Protein AF-A0A7C3WEB2-F1 (afdb_monomer)

pLDDT: mean 77.99, std 19.8, range [34.69, 97.38]

Secondary structure (DSSP, 8-state):
---------SSHHHHHHHHHHHHHHH-TTSPPP---------------------------HHHHHHHHHTT--S-HHHHHHHHHHHHHHHHHHHHHHTT---TT-----------TTSSHHHHHHHHHHHHT-------GGGB-TTSSSSB-HHHHHHHHHHHTTT--

Sequence (168 aa):
MSADCVNGPTSPEEFQRQLAELMRQHFAGVAAPGKPSQAHEAPRAESPPAAAAEFSFSLKPREVKAYLDRFVIRQEEAKKVLSVALCDHYHHVRLALDGKDQPNYAKQNILLVGPTGVGKTYLIRSLADLIGVPFVKGDATKFSETGYVGADVEDLVRELLRRADGDV

Structure (mmCIF, N/CA/C/O backbone):
data_AF-A0A7C3WEB2-F1
#
_entry.id   AF-A0A7C3WEB2-F1
#
loop_
_atom_site.group_PDB
_atom_site.id
_atom_site.type_symbol
_atom_site.label_atom_id
_atom_site.label_alt_id
_atom_site.label_comp_id
_atom_site.label_asym_id
_atom_site.label_entity_id
_atom_site.label_seq_id
_atom_site.pdbx_PDB_ins_code
_atom_site.Cartn_x
_atom_site.Cartn_y
_atom_site.Cartn_z
_atom_site.occupancy
_atom_site.B_iso_or_equiv
_atom_site.auth_seq_id
_atom_site.auth_comp_id
_atom_site.auth_asym_id
_atom_site.auth_atom_id
_atom_site.pdbx_PDB_model_num
ATOM 1 N N . MET A 1 1 ? -35.900 41.540 -72.516 1.00 40.16 1 MET A N 1
ATOM 2 C CA . MET A 1 1 ? -37.222 41.952 -71.997 1.00 40.16 1 MET A CA 1
ATOM 3 C C . MET A 1 1 ? -37.999 40.656 -71.821 1.00 40.16 1 MET A C 1
ATOM 5 O O . MET A 1 1 ? -38.242 40.013 -72.825 1.00 40.16 1 MET A O 1
ATOM 9 N N . SER A 1 2 ? -38.245 40.103 -70.641 1.00 34.97 2 SER A N 1
ATOM 10 C CA . SER A 1 2 ? -38.254 40.660 -69.290 1.00 34.97 2 SER A CA 1
AT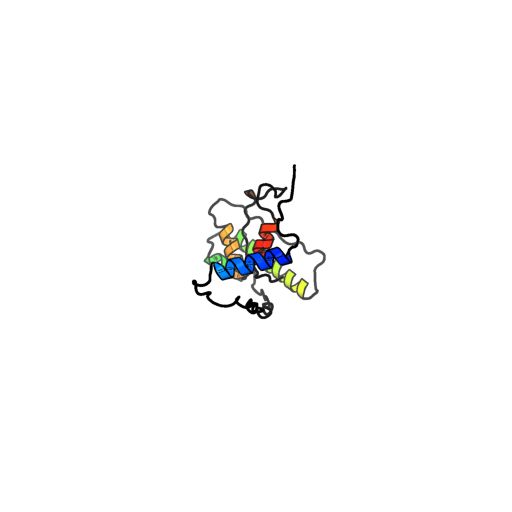OM 11 C C . SER A 1 2 ? -37.913 39.552 -68.287 1.00 34.97 2 SER A C 1
ATOM 13 O O . SER A 1 2 ? -38.093 38.372 -68.579 1.00 34.97 2 SER A O 1
ATOM 15 N N . ALA A 1 3 ? -37.362 39.957 -67.147 1.00 40.22 3 ALA A N 1
ATOM 16 C CA . ALA A 1 3 ? -37.179 39.119 -65.971 1.00 40.22 3 ALA A CA 1
ATOM 17 C C . ALA A 1 3 ? -38.541 38.697 -6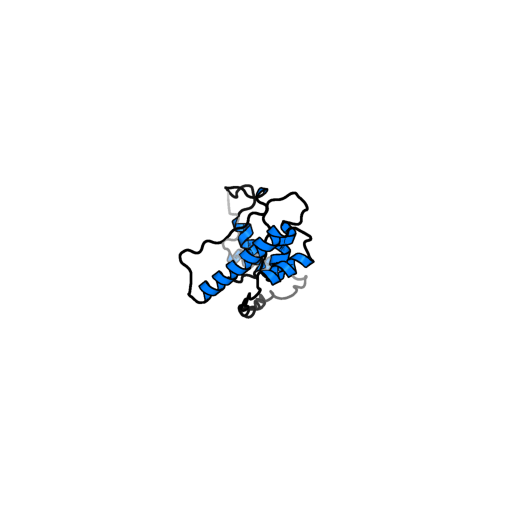5.399 1.00 40.22 3 ALA A C 1
ATOM 19 O O . ALA A 1 3 ? -39.484 39.460 -65.552 1.00 40.22 3 ALA A O 1
ATOM 20 N N . ASP A 1 4 ? -38.613 37.534 -64.743 1.00 37.66 4 ASP A N 1
ATOM 21 C CA . ASP A 1 4 ? -39.232 37.418 -63.415 1.00 37.66 4 ASP A CA 1
ATOM 22 C C . ASP A 1 4 ? -38.889 36.068 -62.750 1.00 37.66 4 ASP A C 1
ATOM 24 O O . ASP A 1 4 ? -39.348 34.995 -63.127 1.00 37.66 4 ASP A O 1
ATOM 28 N N . CYS A 1 5 ? -37.986 36.187 -61.776 1.00 34.69 5 CYS A N 1
ATOM 29 C CA . CYS A 1 5 ? -37.948 35.537 -60.469 1.00 34.69 5 CYS A CA 1
ATOM 30 C C . CYS A 1 5 ? -38.213 34.025 -60.333 1.00 34.69 5 CYS A C 1
ATOM 32 O O . CYS A 1 5 ? -39.337 33.533 -60.276 1.00 34.69 5 CYS A O 1
ATOM 34 N N . VAL A 1 6 ? -37.104 33.336 -60.053 1.00 52.19 6 VAL A N 1
ATOM 35 C CA . VAL A 1 6 ? -36.987 32.242 -59.080 1.00 52.19 6 VAL A CA 1
ATOM 36 C C . VAL A 1 6 ? -37.830 32.554 -57.832 1.00 52.19 6 VAL A C 1
ATOM 38 O O . VAL A 1 6 ? -37.435 33.386 -57.022 1.00 52.19 6 VAL A O 1
ATOM 41 N N . ASN A 1 7 ? -38.961 31.872 -57.651 1.00 48.34 7 ASN A N 1
ATOM 42 C CA . ASN A 1 7 ? -39.638 31.792 -56.355 1.00 48.34 7 ASN A CA 1
ATOM 43 C C . ASN A 1 7 ? -39.249 30.467 -55.696 1.00 48.34 7 ASN A C 1
ATOM 45 O O . ASN A 1 7 ? -39.917 29.446 -55.846 1.00 48.34 7 ASN A O 1
ATOM 49 N N . GLY A 1 8 ? -38.112 30.495 -54.995 1.00 58.44 8 GLY A N 1
ATOM 50 C CA . GLY A 1 8 ? -37.881 29.572 -53.887 1.00 58.44 8 GLY A CA 1
ATOM 51 C C . GLY A 1 8 ? -38.912 29.837 -52.777 1.00 58.44 8 GLY A C 1
ATOM 52 O O . GLY A 1 8 ? -39.487 30.924 -52.739 1.00 58.44 8 GLY A O 1
ATOM 53 N N . PRO A 1 9 ? -39.186 28.868 -51.894 1.00 52.97 9 PRO A N 1
ATOM 54 C CA . PRO A 1 9 ? -40.235 28.991 -50.884 1.00 52.97 9 PRO A CA 1
ATOM 55 C C . PRO A 1 9 ? -39.971 30.203 -49.979 1.00 52.97 9 PRO A C 1
ATOM 57 O O . PRO A 1 9 ? -38.943 30.284 -49.308 1.00 52.97 9 PRO A O 1
ATOM 60 N N . THR A 1 10 ? -40.902 31.157 -49.979 1.00 60.97 10 THR A N 1
ATOM 61 C CA . THR A 1 10 ? -40.792 32.458 -49.300 1.00 60.97 10 THR A CA 1
ATOM 62 C C . THR A 1 10 ? -41.145 32.426 -47.812 1.00 60.97 10 THR A C 1
ATOM 64 O O . THR A 1 10 ? -41.211 33.474 -47.174 1.00 60.97 10 THR A O 1
ATOM 67 N N . SER A 1 11 ? -41.306 31.249 -47.205 1.00 72.00 11 SER A N 1
ATOM 68 C CA . SER A 1 11 ? -41.397 31.118 -45.750 1.00 72.00 11 SER A CA 1
ATOM 69 C C . SER A 1 11 ? -41.046 29.699 -45.265 1.00 72.00 11 SER A C 1
ATOM 71 O O . SER A 1 11 ? -41.280 28.723 -45.987 1.00 72.00 11 SER A O 1
ATOM 73 N N . PRO A 1 12 ? -40.511 29.545 -44.033 1.00 66.38 12 PRO A N 1
ATOM 74 C CA . PRO A 1 12 ? -40.197 28.234 -43.453 1.00 66.38 12 PRO A CA 1
ATOM 75 C C . PRO A 1 12 ? -41.410 27.297 -43.375 1.00 66.38 12 PRO A C 1
ATOM 77 O O . PRO A 1 12 ? -41.264 26.081 -43.494 1.00 66.38 12 PRO A O 1
ATOM 80 N N . GLU A 1 13 ? -42.611 27.856 -43.209 1.00 70.19 13 GLU A N 1
ATOM 81 C CA . GLU A 1 13 ? -43.854 27.090 -43.092 1.00 70.19 13 GLU A CA 1
ATOM 82 C C . GLU A 1 13 ? -44.331 26.532 -44.441 1.00 70.19 13 GLU A C 1
ATOM 84 O O . GLU A 1 13 ? -44.799 25.394 -44.511 1.00 70.19 13 GLU A O 1
ATOM 89 N N . GLU A 1 14 ? -44.172 27.285 -45.533 1.00 70.88 14 GLU A N 1
ATOM 90 C CA . GLU A 1 14 ? -44.507 26.820 -46.885 1.00 70.88 14 GLU A CA 1
ATOM 91 C C . GLU A 1 14 ? -43.563 25.713 -47.351 1.00 70.88 14 GLU A C 1
ATOM 93 O O . GLU A 1 14 ? -44.016 24.732 -47.943 1.00 70.88 14 GLU A O 1
ATOM 98 N N . PHE A 1 15 ? -42.273 25.815 -47.013 1.00 69.25 15 PHE A N 1
ATOM 99 C CA . PHE A 1 15 ? -41.306 24.753 -47.285 1.00 69.25 15 PHE A CA 1
ATOM 100 C C . PHE A 1 15 ? -41.646 23.466 -46.525 1.00 69.25 15 PHE A C 1
ATOM 102 O O . PHE A 1 15 ? -41.626 22.383 -47.106 1.00 69.25 15 PHE A O 1
ATOM 109 N N . GLN A 1 16 ? -42.021 23.571 -45.245 1.00 72.75 16 GLN A N 1
ATOM 110 C CA . GLN A 1 16 ? -42.459 22.417 -44.454 1.00 72.75 16 GLN A CA 1
ATOM 111 C C . GLN A 1 16 ? -43.734 21.782 -45.018 1.00 72.75 16 GLN A C 1
ATOM 113 O O . GLN A 1 16 ? -43.826 20.556 -45.073 1.00 72.75 16 GLN A O 1
ATOM 118 N N . ARG A 1 17 ? -44.696 22.591 -45.483 1.00 72.31 17 ARG A N 1
ATOM 119 C CA . ARG A 1 17 ? -45.916 22.090 -46.136 1.00 72.31 17 ARG A CA 1
ATOM 120 C C . ARG A 1 17 ? -45.617 21.395 -47.459 1.00 72.31 17 ARG A C 1
ATOM 122 O O . ARG A 1 17 ? -46.092 20.280 -47.655 1.00 72.31 17 ARG A O 1
ATOM 129 N N . GLN A 1 18 ? -44.795 21.993 -48.321 1.00 71.56 18 GLN A N 1
ATOM 130 C CA . GLN A 1 18 ? -44.385 21.375 -49.586 1.00 71.56 18 GLN A CA 1
ATOM 131 C C . GLN A 1 18 ? -43.603 20.080 -49.360 1.00 71.56 18 GLN A C 1
ATOM 133 O O . GLN A 1 18 ? -43.852 19.092 -50.046 1.00 71.56 18 GLN A O 1
ATOM 138 N N . LEU A 1 19 ? -42.702 20.045 -48.374 1.00 72.62 19 LEU A N 1
ATOM 139 C CA . LEU A 1 19 ? -41.945 18.842 -48.035 1.00 72.62 19 LEU A CA 1
ATOM 140 C C . LEU A 1 19 ? -42.857 17.743 -47.475 1.00 72.62 19 LEU A C 1
ATOM 142 O O . LEU A 1 19 ? -42.721 16.582 -47.856 1.00 72.62 19 LEU A O 1
ATOM 146 N N . ALA A 1 20 ? -43.817 18.093 -46.614 1.00 70.31 20 ALA A N 1
ATOM 147 C CA . ALA A 1 20 ? -44.795 17.147 -46.084 1.00 70.31 20 ALA A CA 1
ATOM 148 C C . ALA A 1 20 ? -45.713 16.590 -47.185 1.00 70.31 20 ALA A C 1
ATOM 150 O O . ALA A 1 20 ? -46.014 15.395 -47.196 1.00 70.31 20 ALA A O 1
ATOM 151 N N . GLU A 1 21 ? -46.130 17.429 -48.133 1.00 72.69 21 GLU A N 1
ATOM 152 C CA . GLU A 1 21 ? -46.965 17.022 -49.262 1.00 72.69 21 GLU A CA 1
ATOM 153 C C . GLU A 1 21 ? -46.198 16.138 -50.255 1.00 72.69 21 GLU A C 1
ATOM 155 O O . GLU A 1 21 ? -46.716 15.102 -50.679 1.00 72.69 21 GLU A O 1
ATOM 160 N N . LEU A 1 22 ? -44.933 16.464 -50.531 1.00 69.94 22 LEU A N 1
ATOM 161 C CA . LEU A 1 22 ? -44.034 15.668 -51.368 1.00 69.94 22 LEU A CA 1
ATOM 162 C C . LEU A 1 22 ? -43.718 14.305 -50.734 1.00 69.94 22 LEU A C 1
ATOM 164 O O . LEU A 1 22 ? -43.768 13.278 -51.412 1.00 69.94 22 LEU A O 1
ATOM 168 N N . MET A 1 23 ? -43.485 14.266 -49.419 1.00 70.06 23 MET A N 1
ATOM 169 C CA . MET A 1 23 ? -43.329 13.012 -48.674 1.00 70.06 23 MET A CA 1
ATOM 170 C C . MET A 1 23 ? -44.615 12.180 -48.721 1.00 70.06 23 MET A C 1
ATOM 172 O O . MET A 1 23 ? -44.549 10.968 -48.904 1.00 70.06 23 MET A O 1
ATOM 176 N N . ARG A 1 24 ? -45.796 12.807 -48.642 1.00 68.06 24 ARG A N 1
ATOM 177 C CA . ARG A 1 24 ? -47.079 12.094 -48.725 1.00 68.06 24 ARG A CA 1
ATOM 178 C C . ARG A 1 24 ? -47.354 11.522 -50.117 1.00 68.06 24 ARG A C 1
ATOM 180 O O . ARG A 1 24 ? -47.916 10.436 -50.214 1.00 68.06 24 ARG A O 1
ATOM 187 N N . GLN A 1 25 ? -46.962 12.227 -51.178 1.00 65.94 25 GLN A N 1
ATOM 188 C CA . GLN A 1 25 ? -47.134 11.762 -52.557 1.00 65.94 25 GLN A CA 1
ATOM 189 C C . GLN A 1 25 ? -46.123 10.668 -52.939 1.00 65.94 25 GLN A C 1
ATOM 191 O O . GLN A 1 25 ? -46.482 9.757 -53.682 1.00 65.94 25 GLN A O 1
ATOM 196 N N . HIS A 1 26 ? -44.897 10.701 -52.400 1.00 63.09 26 HIS A N 1
ATOM 197 C CA . HIS A 1 26 ? -43.869 9.698 -52.707 1.00 63.09 26 HIS A CA 1
ATOM 198 C C . HIS A 1 26 ? -43.860 8.468 -51.785 1.00 63.09 26 HIS A C 1
ATOM 200 O O . HIS A 1 26 ? -43.446 7.401 -52.231 1.00 63.09 26 HIS A O 1
ATOM 206 N N . PHE A 1 27 ? -44.341 8.567 -50.540 1.00 56.56 27 PHE A N 1
ATOM 207 C CA . PHE A 1 27 ? -44.328 7.457 -49.571 1.00 56.56 27 PHE A CA 1
ATOM 208 C C . PHE A 1 27 ? -45.691 6.787 -49.328 1.00 56.56 27 PHE A C 1
ATOM 210 O O . PHE A 1 27 ? -45.828 6.006 -48.387 1.00 56.56 27 PHE A O 1
ATOM 217 N N . ALA A 1 28 ? -46.687 6.985 -50.200 1.00 50.06 28 ALA A N 1
ATOM 218 C CA . ALA A 1 28 ? -48.014 6.352 -50.105 1.00 50.06 28 ALA A CA 1
ATOM 219 C C . ALA A 1 28 ? -48.037 4.809 -50.296 1.00 50.06 28 ALA A C 1
ATOM 221 O O . ALA A 1 28 ? -49.092 4.237 -50.560 1.00 50.06 28 ALA A O 1
ATOM 222 N N . GLY A 1 29 ? -46.898 4.122 -50.158 1.00 50.16 29 GLY A N 1
ATOM 223 C CA . GLY A 1 29 ? -46.780 2.672 -50.342 1.00 50.16 29 GLY A CA 1
ATOM 224 C C . GLY A 1 29 ? -45.775 1.954 -49.438 1.00 50.16 29 GLY A C 1
ATOM 225 O O . GLY A 1 29 ? -45.629 0.743 -49.574 1.00 50.16 29 GLY A O 1
ATOM 226 N N . VAL A 1 30 ? -45.097 2.634 -48.505 1.00 42.50 30 VAL A N 1
ATOM 227 C CA . VAL A 1 30 ? -44.189 1.964 -47.557 1.00 42.50 30 VAL A CA 1
ATOM 228 C C . VAL A 1 30 ? -44.703 2.191 -46.145 1.00 42.50 30 VAL A C 1
ATOM 230 O O . VAL A 1 30 ? -44.714 3.310 -45.639 1.00 42.50 30 VAL A O 1
ATOM 233 N N . ALA A 1 31 ? -45.177 1.105 -45.537 1.00 41.75 31 ALA A N 1
ATOM 234 C CA . ALA A 1 31 ? -45.664 1.061 -44.170 1.00 41.75 31 ALA A CA 1
ATOM 235 C C . ALA A 1 31 ? -44.661 1.710 -43.203 1.00 41.75 31 ALA A C 1
ATOM 237 O O . ALA A 1 31 ? -43.519 1.268 -43.085 1.00 41.75 31 ALA A O 1
ATOM 238 N N . ALA A 1 32 ? -45.106 2.744 -42.493 1.00 45.06 32 ALA A N 1
ATOM 239 C CA . ALA A 1 32 ? -44.379 3.302 -41.366 1.00 45.06 32 ALA A CA 1
ATOM 240 C C . ALA A 1 32 ? -44.469 2.331 -40.175 1.00 45.06 32 ALA A C 1
ATOM 242 O O . ALA A 1 32 ? -45.583 2.045 -39.721 1.00 45.06 32 ALA A O 1
ATOM 243 N N . PRO A 1 33 ? -43.352 1.847 -39.606 1.00 40.25 33 PRO A N 1
ATOM 244 C CA . PRO A 1 33 ? -43.394 1.298 -38.270 1.00 40.25 33 PRO A CA 1
ATOM 245 C C . PRO A 1 33 ? -43.373 2.463 -37.275 1.00 40.25 33 PRO A C 1
ATOM 247 O O . PRO A 1 33 ? -42.443 3.259 -37.240 1.00 40.25 33 PRO A O 1
ATOM 250 N N . GLY A 1 34 ? -44.450 2.547 -36.496 1.00 38.84 34 GLY A N 1
ATOM 251 C CA . GLY A 1 34 ? -44.423 2.820 -35.059 1.00 38.84 34 GLY A CA 1
ATOM 252 C C . GLY A 1 34 ? -43.678 4.060 -34.559 1.00 38.84 34 GLY A C 1
ATOM 253 O O . GLY A 1 34 ? -42.464 4.050 -34.438 1.00 38.84 34 GLY A O 1
ATOM 254 N N . LYS A 1 35 ? -44.477 5.061 -34.166 1.00 36.41 35 LYS A N 1
ATOM 255 C CA . LYS A 1 35 ? -44.353 5.989 -33.020 1.00 36.41 35 LYS A CA 1
ATOM 256 C C . LYS A 1 35 ? -42.948 6.221 -32.414 1.00 36.41 35 LYS A C 1
ATOM 258 O O . LYS A 1 35 ? -42.303 5.259 -32.005 1.00 36.41 35 LYS A O 1
ATOM 263 N N . PRO A 1 36 ? -42.543 7.488 -32.178 1.00 36.16 36 PRO A N 1
ATOM 264 C CA . PRO A 1 36 ? -41.340 7.775 -31.406 1.00 36.16 36 PRO A CA 1
ATOM 265 C C . PRO A 1 36 ? -41.488 7.142 -30.023 1.00 36.16 36 PRO A C 1
ATOM 267 O O . PRO A 1 36 ? -42.444 7.426 -29.296 1.00 36.16 36 PRO A O 1
ATOM 270 N N . SER A 1 37 ? -40.562 6.238 -29.703 1.00 36.84 37 SER A N 1
ATOM 271 C CA . SER A 1 37 ? -40.403 5.707 -28.359 1.00 36.84 37 SER A CA 1
ATOM 272 C C . SER A 1 37 ? -40.342 6.898 -27.420 1.00 36.84 37 SER A C 1
ATOM 274 O O . SER A 1 37 ? -39.468 7.756 -27.553 1.00 36.84 37 SER A O 1
ATOM 276 N N . GLN A 1 38 ? -41.283 6.947 -26.480 1.00 36.50 38 GLN A N 1
ATOM 277 C CA . GLN A 1 38 ? -41.093 7.701 -25.256 1.00 36.50 38 GLN A CA 1
ATOM 278 C C . GLN A 1 38 ? -39.680 7.380 -24.771 1.00 36.50 38 GLN A C 1
ATOM 280 O O . GLN A 1 38 ? -39.276 6.210 -24.751 1.00 36.50 38 GLN A O 1
ATOM 285 N N . ALA A 1 39 ? -38.906 8.422 -24.488 1.00 39.12 39 ALA A N 1
ATOM 286 C CA . ALA A 1 39 ? -37.670 8.276 -23.759 1.00 39.12 39 ALA A CA 1
ATOM 287 C C . ALA A 1 39 ? -38.053 7.649 -22.417 1.00 39.12 39 ALA A C 1
ATOM 289 O O . ALA A 1 39 ? -38.516 8.329 -21.506 1.00 39.12 39 ALA A O 1
ATOM 290 N N . HIS A 1 40 ? -37.930 6.326 -22.327 1.00 35.44 40 HIS A N 1
ATOM 291 C CA . HIS A 1 40 ? -37.725 5.679 -21.054 1.00 35.44 40 HIS A CA 1
ATOM 292 C C . HIS A 1 40 ? -36.394 6.236 -20.555 1.00 35.44 40 HIS A C 1
ATOM 294 O O . HIS A 1 40 ? -35.326 5.719 -20.881 1.00 35.44 40 HIS A O 1
ATOM 300 N N . GLU A 1 41 ? -36.461 7.322 -19.784 1.00 38.19 41 GLU A N 1
ATOM 301 C CA . GLU A 1 41 ? -35.585 7.455 -18.633 1.00 38.19 41 GLU A CA 1
ATOM 302 C C . GLU A 1 41 ? -35.714 6.127 -17.894 1.00 38.19 41 GLU A C 1
ATOM 304 O O . GLU A 1 41 ? -36.703 5.849 -17.212 1.00 38.19 41 GLU A O 1
ATOM 309 N N . ALA A 1 42 ? -34.748 5.241 -18.139 1.00 41.03 42 ALA A N 1
ATOM 310 C CA . ALA A 1 42 ? -34.476 4.169 -17.213 1.00 41.03 42 ALA A CA 1
ATOM 311 C C . ALA A 1 42 ? -34.413 4.845 -15.840 1.00 41.03 42 ALA A C 1
ATOM 313 O O . ALA A 1 42 ? -33.721 5.865 -15.727 1.00 41.03 42 ALA A O 1
ATOM 314 N N . PRO A 1 43 ? -35.129 4.345 -14.820 1.00 40.38 43 PRO A N 1
ATOM 315 C CA . PRO A 1 43 ? -34.881 4.832 -13.484 1.00 40.38 43 PRO A CA 1
ATOM 316 C C . PRO A 1 43 ? -33.390 4.595 -13.273 1.00 40.38 43 PRO A C 1
ATOM 318 O O . PRO A 1 43 ? -32.937 3.447 -13.302 1.00 40.38 43 PRO A O 1
ATOM 321 N N . ARG A 1 44 ? -32.608 5.678 -13.161 1.00 48.69 44 ARG A N 1
ATOM 322 C CA . ARG A 1 44 ? -31.303 5.589 -12.523 1.00 48.69 44 ARG A CA 1
ATOM 323 C C . ARG A 1 44 ? -31.641 4.949 -11.198 1.00 48.69 44 ARG A C 1
ATOM 325 O O . ARG A 1 44 ? -32.335 5.559 -10.391 1.00 48.69 44 ARG A O 1
ATOM 332 N N . ALA A 1 45 ? -31.273 3.681 -11.056 1.00 44.09 45 ALA A N 1
ATOM 333 C CA . ALA A 1 45 ? -31.250 3.052 -9.765 1.00 44.09 45 ALA A CA 1
ATOM 334 C C . ALA A 1 45 ? -30.369 3.982 -8.939 1.00 44.09 45 ALA A C 1
ATOM 336 O O . ALA A 1 45 ? -29.160 4.053 -9.160 1.00 44.09 45 ALA A O 1
ATOM 337 N N . GLU A 1 46 ? -30.996 4.797 -8.094 1.00 50.25 46 GLU A N 1
ATOM 338 C CA . GLU A 1 46 ? -30.327 5.344 -6.938 1.00 50.25 46 GLU A CA 1
ATOM 339 C C . GLU A 1 46 ? -29.861 4.100 -6.203 1.00 50.25 46 GLU A C 1
ATOM 341 O O . GLU A 1 46 ? -30.645 3.398 -5.560 1.00 50.25 46 GLU A O 1
ATOM 346 N N . SER A 1 47 ? -28.596 3.743 -6.437 1.00 54.88 47 SER A N 1
ATOM 347 C CA . SER A 1 47 ? -27.891 2.819 -5.577 1.00 54.88 47 SER A CA 1
ATOM 348 C C . SER A 1 47 ? -28.213 3.290 -4.163 1.00 54.88 47 SER A C 1
ATOM 350 O O . SER A 1 47 ? -28.045 4.488 -3.897 1.00 54.88 47 SER A O 1
ATOM 352 N N . PRO A 1 48 ? -28.751 2.422 -3.287 1.00 54.19 48 PRO A N 1
ATOM 353 C CA . PRO A 1 48 ? -28.972 2.819 -1.905 1.00 54.19 48 PRO A CA 1
ATOM 354 C C . PRO A 1 48 ? -27.666 3.444 -1.407 1.00 54.19 48 PRO A C 1
ATOM 356 O O . PRO A 1 48 ? -26.611 2.940 -1.811 1.00 54.19 48 PRO A O 1
ATOM 359 N N . PRO A 1 49 ? -27.706 4.537 -0.614 1.00 49.94 49 PRO A N 1
ATOM 360 C CA . PRO A 1 49 ? -26.489 5.116 -0.066 1.00 49.94 49 PRO A CA 1
ATOM 361 C C . PRO A 1 49 ? -25.732 3.957 0.560 1.00 49.94 49 PRO A C 1
ATOM 363 O O . PRO A 1 49 ? -26.259 3.305 1.468 1.00 49.94 49 PRO A O 1
ATOM 366 N N . ALA A 1 50 ? -24.593 3.608 -0.045 1.00 54.44 50 ALA A N 1
ATOM 367 C CA . ALA A 1 50 ? -23.776 2.508 0.415 1.00 54.44 50 ALA A CA 1
ATOM 368 C C . ALA A 1 50 ? -23.525 2.835 1.877 1.00 54.44 50 ALA A C 1
ATOM 370 O O . ALA A 1 50 ? -22.979 3.894 2.183 1.00 54.44 50 ALA A O 1
ATOM 371 N N . ALA A 1 51 ? -24.089 2.023 2.772 1.00 48.56 51 ALA A N 1
ATOM 372 C CA . ALA A 1 51 ? -23.906 2.211 4.193 1.00 48.56 51 ALA A CA 1
ATOM 373 C C . ALA A 1 51 ? -22.397 2.302 4.384 1.00 48.56 51 ALA A C 1
ATOM 375 O O . ALA A 1 51 ? -21.717 1.328 4.059 1.00 48.56 51 ALA A O 1
ATOM 376 N N . ALA A 1 52 ? -21.907 3.486 4.771 1.00 52.19 52 ALA A N 1
ATOM 377 C CA . ALA A 1 52 ? -20.491 3.753 4.949 1.00 52.19 52 ALA A CA 1
ATOM 378 C C . ALA A 1 52 ? -19.949 2.590 5.767 1.00 52.19 52 ALA A C 1
ATOM 380 O O . ALA A 1 52 ? -20.354 2.402 6.918 1.00 52.19 52 ALA A O 1
ATOM 381 N N . ALA A 1 53 ? -19.183 1.713 5.119 1.00 55.00 53 ALA A N 1
ATOM 382 C CA . ALA A 1 53 ? -18.717 0.511 5.770 1.00 55.00 53 ALA A CA 1
ATOM 383 C C . ALA A 1 53 ? -17.882 1.006 6.946 1.00 55.00 53 ALA A C 1
ATOM 385 O O . ALA A 1 53 ? -16.886 1.694 6.731 1.00 55.00 53 ALA A O 1
ATOM 386 N N . GLU A 1 54 ? -18.328 0.742 8.177 1.00 60.66 54 GLU A N 1
ATOM 387 C CA . GLU A 1 54 ? -17.585 1.117 9.376 1.00 60.66 54 GLU A CA 1
ATOM 388 C C . GLU A 1 54 ? -16.235 0.399 9.320 1.00 60.66 54 GLU A C 1
ATOM 390 O O . GLU A 1 54 ? -16.089 -0.768 9.694 1.00 60.66 54 GLU A O 1
ATOM 395 N N . PHE A 1 55 ? -15.241 1.084 8.761 1.00 66.19 55 PHE A N 1
ATOM 396 C CA . PHE A 1 55 ? -13.921 0.538 8.549 1.00 66.19 55 PHE A CA 1
ATOM 397 C C . PHE A 1 55 ? -13.221 0.456 9.906 1.00 66.19 55 PHE A C 1
ATOM 399 O O . PHE A 1 55 ? -12.637 1.418 10.404 1.00 66.19 55 PHE A O 1
ATOM 406 N N . SER A 1 56 ? -13.304 -0.714 10.538 1.00 72.56 56 SER A N 1
ATOM 407 C CA . SER A 1 56 ? -12.689 -0.980 11.837 1.00 72.56 56 SER A CA 1
ATOM 408 C C . SER A 1 56 ? -11.407 -1.792 11.666 1.00 72.56 56 SER A C 1
ATOM 410 O O . SER A 1 56 ? -11.388 -3.021 11.761 1.00 72.56 56 SER A O 1
ATOM 412 N N . PHE A 1 57 ? -10.295 -1.101 11.410 1.00 85.06 57 PHE A N 1
ATOM 413 C CA . PHE A 1 57 ? -8.974 -1.726 11.432 1.00 85.06 57 PHE A CA 1
ATOM 414 C C . PHE A 1 57 ? -8.497 -1.906 12.881 1.00 85.06 57 PHE A C 1
ATOM 416 O O . PHE A 1 57 ? -8.195 -0.941 13.584 1.00 85.06 57 PHE A O 1
ATOM 423 N N . SER A 1 58 ? -8.414 -3.159 13.333 1.00 87.12 58 SER A N 1
ATOM 424 C CA . SER A 1 58 ? -8.038 -3.523 14.712 1.00 87.12 58 SER A CA 1
ATOM 425 C C . SER A 1 58 ? -6.852 -4.493 14.803 1.00 87.12 58 SER A C 1
ATOM 427 O O . SER A 1 58 ? -6.541 -4.999 15.883 1.00 87.12 58 SER A O 1
ATOM 429 N N . LEU A 1 59 ? -6.152 -4.727 13.689 1.00 93.12 59 LEU A N 1
ATOM 430 C CA . LEU A 1 59 ? -5.014 -5.642 13.640 1.00 93.12 59 LEU A CA 1
ATOM 431 C C . LEU A 1 59 ? -3.789 -5.068 14.357 1.00 93.12 59 LEU A C 1
ATOM 433 O O . LEU A 1 59 ? -3.445 -3.890 14.224 1.00 93.12 59 LEU A O 1
ATOM 437 N N . LYS A 1 60 ? -3.070 -5.936 15.070 1.00 95.50 60 LYS A N 1
ATOM 438 C CA . LYS A 1 60 ? -1.766 -5.624 15.661 1.00 95.50 60 LYS A CA 1
ATOM 439 C C . LYS A 1 60 ? -0.655 -5.797 14.620 1.00 95.50 60 LYS A C 1
ATOM 441 O O . LYS A 1 60 ? -0.743 -6.692 13.776 1.00 95.50 60 LYS A O 1
ATOM 446 N N . PRO A 1 61 ? 0.480 -5.081 14.743 1.00 96.69 61 PRO A N 1
ATOM 447 C CA . PRO A 1 61 ? 1.591 -5.205 13.793 1.00 96.69 61 PRO A CA 1
ATOM 448 C C . PRO A 1 61 ? 2.106 -6.642 13.618 1.00 96.69 61 PRO A C 1
ATOM 450 O O . PRO A 1 61 ? 2.529 -7.036 12.536 1.00 96.69 61 PRO A O 1
ATOM 453 N N . ARG A 1 62 ? 2.052 -7.462 14.676 1.00 97.12 62 ARG A N 1
ATOM 454 C CA . ARG A 1 62 ? 2.451 -8.878 14.607 1.00 97.12 62 ARG A CA 1
ATOM 455 C C . ARG A 1 62 ? 1.524 -9.711 13.721 1.00 97.12 62 ARG A C 1
ATOM 457 O O . ARG A 1 62 ? 2.003 -10.619 13.053 1.00 97.12 62 ARG A O 1
ATOM 464 N N . GLU A 1 63 ? 0.231 -9.403 13.712 1.00 97.00 63 GLU A N 1
ATOM 465 C CA . GLU A 1 63 ? -0.779 -10.111 12.918 1.00 97.00 63 GLU A CA 1
ATOM 466 C C . GLU A 1 63 ? -0.658 -9.732 11.443 1.00 97.00 63 GLU A C 1
ATOM 468 O O . GLU A 1 63 ? -0.645 -10.611 10.584 1.00 97.00 63 GLU A O 1
ATOM 473 N N . VAL A 1 64 ? -0.444 -8.443 11.157 1.00 96.88 64 VAL A N 1
ATOM 474 C CA . VAL A 1 64 ? -0.144 -7.957 9.801 1.00 96.88 64 VAL A CA 1
ATOM 475 C C . VAL A 1 64 ? 1.124 -8.626 9.263 1.00 96.88 64 VAL A C 1
ATOM 477 O O . VAL A 1 64 ? 1.123 -9.178 8.163 1.00 96.88 64 VAL A O 1
ATOM 480 N N . LYS A 1 65 ? 2.193 -8.670 10.067 1.00 97.38 65 LYS A N 1
ATOM 481 C CA . LYS A 1 65 ? 3.446 -9.338 9.696 1.00 97.38 65 LYS A CA 1
ATOM 482 C C . LYS A 1 65 ? 3.232 -10.827 9.422 1.00 97.38 65 LYS A C 1
ATOM 484 O O . LYS A 1 65 ? 3.721 -11.329 8.414 1.00 97.38 65 LYS A O 1
ATOM 489 N N . ALA A 1 66 ? 2.489 -11.518 10.287 1.00 97.12 66 ALA A N 1
ATOM 490 C CA . ALA A 1 66 ? 2.181 -12.937 10.126 1.00 97.12 66 ALA A CA 1
ATOM 491 C C . ALA A 1 66 ? 1.338 -13.216 8.872 1.00 97.12 66 ALA A C 1
ATOM 493 O O . ALA A 1 66 ? 1.528 -14.238 8.217 1.00 97.12 66 ALA A O 1
ATOM 494 N N . TYR A 1 67 ? 0.438 -12.304 8.497 1.00 96.62 67 TYR A N 1
ATOM 495 C CA . TYR A 1 67 ? -0.270 -12.394 7.224 1.00 96.62 67 TYR A CA 1
ATOM 496 C C . TYR A 1 67 ? 0.701 -12.277 6.043 1.00 96.62 67 TYR A C 1
ATOM 498 O O . TYR A 1 67 ? 0.703 -13.143 5.170 1.00 96.62 67 TYR A O 1
ATOM 506 N N . LEU A 1 68 ? 1.575 -11.263 6.041 1.00 96.69 68 LEU A N 1
ATOM 507 C CA . LEU A 1 68 ? 2.570 -11.061 4.981 1.00 96.69 68 LEU A CA 1
ATOM 508 C C . LEU A 1 68 ? 3.549 -12.241 4.857 1.00 96.69 68 LEU A C 1
ATOM 510 O O . LEU A 1 68 ? 3.955 -12.579 3.745 1.00 96.69 68 LEU A O 1
ATOM 514 N N . ASP A 1 69 ? 3.890 -12.902 5.968 1.00 96.56 69 ASP A N 1
ATOM 515 C CA . ASP A 1 69 ? 4.754 -14.092 5.989 1.00 96.56 69 ASP A CA 1
ATOM 516 C C . ASP A 1 69 ? 4.210 -15.250 5.141 1.00 96.56 69 ASP A C 1
ATOM 518 O O . ASP A 1 69 ? 4.992 -16.043 4.618 1.00 96.56 69 ASP A O 1
ATOM 522 N N . ARG A 1 70 ? 2.886 -15.346 4.969 1.00 95.38 70 ARG A N 1
ATOM 523 C CA . ARG A 1 70 ? 2.246 -16.403 4.165 1.00 95.38 70 ARG A CA 1
ATOM 524 C C . ARG A 1 70 ? 2.514 -16.248 2.670 1.00 95.38 70 ARG A C 1
ATOM 526 O O . ARG A 1 70 ? 2.421 -17.224 1.933 1.00 95.38 70 ARG A O 1
ATOM 533 N N . PHE A 1 71 ? 2.815 -15.029 2.227 1.00 93.75 71 PHE A N 1
ATOM 534 C CA . PHE A 1 71 ? 2.915 -14.672 0.813 1.00 93.75 71 PHE A CA 1
ATOM 535 C C . PHE A 1 71 ? 4.333 -14.259 0.409 1.00 93.75 71 PHE A C 1
ATOM 537 O O . PHE A 1 71 ? 4.726 -14.468 -0.737 1.00 93.75 71 PHE A O 1
ATOM 544 N N . VAL A 1 72 ? 5.110 -13.678 1.331 1.00 94.94 72 VAL A N 1
ATOM 545 C CA . VAL A 1 72 ? 6.453 -13.153 1.057 1.00 94.94 72 VAL A CA 1
ATOM 546 C C . VAL A 1 72 ? 7.483 -13.766 1.997 1.00 94.94 72 VAL A C 1
ATOM 548 O O . VAL A 1 72 ? 7.537 -13.495 3.199 1.00 94.94 72 VAL A O 1
ATOM 551 N N . ILE A 1 73 ? 8.352 -14.577 1.397 1.00 94.69 73 ILE A N 1
ATOM 552 C CA . ILE A 1 73 ? 9.416 -15.301 2.087 1.00 94.69 73 ILE A CA 1
ATOM 553 C C . ILE A 1 73 ? 10.610 -14.366 2.327 1.00 94.69 73 ILE A C 1
ATOM 555 O O . ILE A 1 73 ? 11.039 -13.651 1.419 1.00 94.69 73 ILE A O 1
ATOM 559 N N . ARG A 1 74 ? 11.183 -14.402 3.541 1.00 94.75 74 ARG A N 1
ATOM 560 C CA . ARG A 1 74 ? 12.225 -13.464 4.020 1.00 94.75 74 ARG A CA 1
ATOM 561 C C . ARG A 1 74 ? 11.712 -12.017 4.024 1.00 94.75 74 ARG A C 1
ATOM 563 O O . ARG A 1 74 ? 10.534 -11.802 4.260 1.00 94.75 74 ARG A O 1
ATOM 570 N N . GLN A 1 75 ? 12.569 -11.017 3.798 1.00 95.50 75 GLN A N 1
ATOM 571 C CA . GLN A 1 75 ? 12.201 -9.591 3.857 1.00 95.50 75 GLN A CA 1
ATOM 572 C C . GLN A 1 75 ? 11.643 -9.169 5.230 1.00 95.50 75 GLN A C 1
ATOM 574 O O . GLN A 1 75 ? 10.716 -8.365 5.314 1.00 95.50 75 GLN A O 1
ATOM 579 N N . GLU A 1 76 ? 12.190 -9.730 6.315 1.00 96.12 76 GLU A N 1
ATOM 580 C CA . GLU A 1 76 ? 11.675 -9.534 7.680 1.00 96.12 76 GLU A CA 1
ATOM 581 C C . GLU A 1 76 ? 11.578 -8.055 8.067 1.00 96.12 76 GLU A C 1
ATOM 583 O O . GLU A 1 76 ? 10.556 -7.628 8.604 1.00 96.12 76 GLU A O 1
ATOM 588 N N . GLU A 1 77 ? 12.595 -7.263 7.724 1.00 95.50 77 GLU A N 1
ATOM 589 C CA . GLU A 1 77 ? 12.619 -5.841 8.062 1.00 95.50 77 GLU A CA 1
ATOM 590 C C . GLU A 1 77 ? 11.549 -5.050 7.304 1.00 95.50 77 GLU A C 1
ATOM 592 O O . GLU A 1 77 ? 10.804 -4.282 7.908 1.00 95.50 77 GLU A O 1
ATOM 597 N N . ALA A 1 78 ? 11.381 -5.306 6.002 1.00 96.38 78 ALA A N 1
ATOM 598 C CA . ALA A 1 78 ? 10.339 -4.657 5.211 1.00 96.38 78 ALA A CA 1
ATOM 599 C C . ALA A 1 78 ? 8.937 -4.998 5.741 1.00 96.38 78 ALA A C 1
ATOM 601 O O . ALA A 1 78 ? 8.112 -4.104 5.915 1.00 96.38 78 ALA A O 1
ATOM 602 N N . LYS A 1 79 ? 8.676 -6.275 6.063 1.00 96.94 79 LYS A N 1
ATOM 603 C CA . LYS A 1 79 ? 7.390 -6.707 6.636 1.00 96.94 79 LYS A CA 1
ATOM 604 C C . LYS A 1 79 ? 7.120 -6.036 7.980 1.00 96.94 79 LYS A C 1
ATOM 606 O O . LYS A 1 79 ? 6.000 -5.590 8.219 1.00 96.94 79 LYS A O 1
ATOM 611 N N . LYS A 1 80 ? 8.131 -5.931 8.846 1.00 96.81 80 LYS A N 1
ATOM 612 C CA . LYS A 1 80 ? 8.022 -5.263 10.149 1.00 96.81 80 LYS A CA 1
ATOM 613 C C . LYS A 1 80 ? 7.701 -3.775 9.996 1.00 96.81 80 LYS A C 1
ATOM 615 O O . LYS A 1 80 ? 6.745 -3.313 10.612 1.00 96.81 80 LYS A O 1
ATOM 620 N N . VAL A 1 81 ? 8.455 -3.052 9.164 1.00 96.31 81 VAL A N 1
ATOM 621 C CA . VAL A 1 81 ? 8.249 -1.612 8.923 1.00 96.31 81 VAL A CA 1
ATOM 622 C C . VAL A 1 81 ? 6.857 -1.350 8.351 1.00 96.31 81 VAL A C 1
ATOM 624 O O . VAL A 1 81 ? 6.131 -0.520 8.889 1.00 96.31 81 VAL A O 1
ATOM 627 N N . LEU A 1 82 ? 6.446 -2.110 7.328 1.00 96.12 82 LEU A N 1
ATOM 628 C CA . LEU A 1 82 ? 5.110 -1.993 6.730 1.00 96.12 82 LEU A CA 1
ATOM 629 C C . LEU A 1 82 ? 4.000 -2.243 7.754 1.00 96.12 82 LEU A C 1
ATOM 631 O O . LEU A 1 82 ? 3.023 -1.503 7.796 1.00 96.12 82 LEU A O 1
ATOM 635 N N . SER A 1 83 ? 4.165 -3.260 8.601 1.00 96.25 83 SER A N 1
ATOM 636 C CA . SER A 1 83 ? 3.167 -3.608 9.615 1.00 96.25 83 SER A CA 1
ATOM 637 C C . SER A 1 83 ? 3.005 -2.521 10.675 1.00 96.25 83 SER A C 1
ATOM 639 O O . SER A 1 83 ? 1.886 -2.228 11.083 1.00 96.25 83 SER A O 1
ATOM 641 N N . VAL A 1 84 ? 4.109 -1.918 11.126 1.00 95.75 84 VAL A N 1
ATOM 642 C CA . VAL A 1 84 ? 4.070 -0.825 12.109 1.00 95.75 84 VAL A CA 1
ATOM 643 C C . VAL A 1 84 ? 3.444 0.423 11.497 1.00 95.75 84 VAL A C 1
ATOM 645 O O . VAL A 1 84 ? 2.500 0.957 12.070 1.00 95.75 84 VAL A O 1
ATOM 648 N N . ALA A 1 85 ? 3.918 0.842 10.324 1.00 94.62 85 ALA A N 1
ATOM 649 C CA . ALA A 1 85 ? 3.430 2.043 9.656 1.00 94.62 85 ALA A CA 1
ATOM 650 C C . ALA A 1 85 ? 1.934 1.955 9.311 1.00 94.62 85 ALA A C 1
ATOM 652 O O . ALA A 1 85 ? 1.211 2.938 9.446 1.00 94.62 85 ALA A O 1
ATOM 653 N N . LEU A 1 86 ? 1.445 0.773 8.916 1.00 93.62 86 LEU A N 1
ATOM 654 C CA . LEU A 1 86 ? 0.022 0.549 8.656 1.00 93.62 86 LEU A CA 1
ATOM 655 C C . LEU A 1 86 ? -0.829 0.720 9.921 1.00 93.62 86 LEU A C 1
ATOM 657 O O . LEU A 1 86 ? -1.832 1.432 9.904 1.00 93.62 86 LEU A O 1
ATOM 661 N N . CYS A 1 87 ? -0.437 0.062 11.015 1.00 93.25 87 CYS A N 1
ATOM 662 C CA . CYS A 1 87 ? -1.168 0.158 12.273 1.00 93.25 87 CYS A CA 1
ATOM 663 C C . CYS A 1 87 ? -1.143 1.581 12.837 1.00 93.25 87 CYS A C 1
ATOM 665 O O . CYS A 1 87 ? -2.157 2.039 13.355 1.00 93.25 87 CYS A O 1
ATOM 667 N N . ASP A 1 88 ? -0.014 2.279 12.710 1.00 92.62 88 ASP A N 1
ATOM 668 C CA . ASP A 1 88 ? 0.118 3.678 13.114 1.00 92.62 88 ASP A CA 1
ATOM 669 C C . ASP A 1 88 ? -0.789 4.594 12.279 1.00 92.62 88 ASP A C 1
ATOM 671 O O . ASP A 1 88 ? -1.529 5.406 12.832 1.00 92.62 88 ASP A O 1
ATOM 675 N N . HIS A 1 89 ? -0.824 4.393 10.956 1.00 92.00 89 HIS A N 1
ATOM 676 C CA . HIS A 1 89 ? -1.699 5.145 10.059 1.00 92.00 89 HIS A CA 1
ATOM 677 C C . HIS A 1 89 ? -3.174 5.025 10.458 1.00 92.00 89 HIS A C 1
ATOM 679 O O . HIS A 1 89 ? -3.842 6.041 10.643 1.00 92.00 89 HIS A O 1
ATOM 685 N N . TYR A 1 90 ? -3.681 3.806 10.655 1.00 90.75 90 TYR A N 1
ATOM 686 C CA . TYR A 1 90 ? -5.085 3.613 11.025 1.00 90.75 90 TYR A CA 1
ATOM 687 C C . TYR A 1 90 ? -5.401 3.969 12.473 1.00 90.75 90 TYR A C 1
ATOM 689 O O . TYR A 1 90 ? -6.523 4.379 12.771 1.00 90.75 90 TYR A O 1
ATOM 697 N N . HIS A 1 91 ? -4.423 3.867 13.374 1.00 90.19 91 HIS A N 1
ATOM 698 C CA . HIS A 1 91 ? -4.581 4.400 14.718 1.00 90.19 91 HIS A CA 1
ATOM 699 C C . HIS A 1 91 ? -4.812 5.912 14.675 1.00 90.19 91 HIS A C 1
ATOM 701 O O . HIS A 1 91 ? -5.736 6.402 15.323 1.00 90.19 91 HIS A O 1
ATOM 707 N N . HIS A 1 92 ? -4.026 6.628 13.871 1.00 89.94 92 HIS A N 1
ATOM 708 C CA . HIS A 1 92 ? -4.191 8.062 13.687 1.00 89.94 92 HIS A CA 1
ATOM 709 C C . HIS A 1 92 ? -5.517 8.417 12.998 1.00 89.94 92 HIS A C 1
ATOM 711 O O . HIS A 1 92 ? -6.230 9.278 13.500 1.00 89.94 92 HIS A O 1
ATOM 717 N N . VAL A 1 93 ? -5.906 7.710 11.928 1.00 89.44 93 VAL A N 1
ATOM 718 C CA . VAL A 1 93 ? -7.217 7.909 11.272 1.00 89.44 93 VAL A CA 1
ATOM 719 C C . VAL A 1 93 ? -8.360 7.768 12.279 1.00 89.44 93 VAL A C 1
ATOM 721 O O . VAL A 1 93 ? -9.238 8.623 12.333 1.00 89.44 93 VAL A O 1
ATOM 724 N N . ARG A 1 94 ? -8.327 6.743 13.139 1.00 89.31 94 ARG A N 1
ATOM 725 C CA . ARG A 1 94 ? -9.338 6.570 14.190 1.00 89.31 94 ARG A CA 1
ATOM 726 C C . ARG A 1 94 ? -9.357 7.739 15.178 1.00 89.31 94 ARG A C 1
ATOM 728 O O . ARG A 1 94 ? -10.428 8.212 15.531 1.00 89.31 94 ARG A O 1
ATOM 735 N N . LEU A 1 95 ? -8.190 8.211 15.620 1.00 90.06 95 LEU A N 1
ATOM 736 C CA . LEU A 1 95 ? -8.107 9.373 16.512 1.00 90.06 95 LEU A CA 1
ATOM 737 C C . LEU A 1 95 ? -8.674 10.640 15.861 1.00 90.06 95 LEU A C 1
ATOM 739 O O . LEU A 1 95 ? -9.365 11.399 16.537 1.00 90.06 95 LEU A O 1
ATOM 743 N N . ALA A 1 96 ? -8.413 10.848 14.570 1.00 88.62 96 ALA A N 1
ATOM 744 C CA . ALA A 1 96 ? -8.957 11.970 13.815 1.00 88.62 96 ALA A CA 1
ATOM 745 C C . ALA A 1 96 ? -10.491 11.891 13.707 1.00 88.62 96 ALA A C 1
ATOM 747 O O . ALA A 1 96 ? -11.167 12.886 13.965 1.00 88.62 96 ALA A O 1
ATOM 748 N N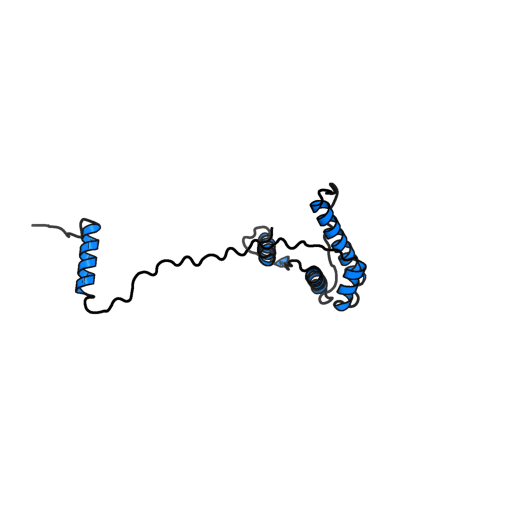 . LEU A 1 97 ? -11.048 10.706 13.423 1.00 87.88 97 LEU A N 1
ATOM 749 C CA . LEU A 1 97 ? -12.500 10.469 13.402 1.00 87.88 97 LEU A CA 1
ATOM 750 C C . LEU A 1 97 ? -13.154 10.685 14.779 1.00 87.88 97 LEU A C 1
ATOM 752 O O . LEU A 1 97 ? -14.257 11.220 14.859 1.00 87.88 97 LEU A O 1
ATOM 756 N N . ASP A 1 98 ? -12.451 10.352 15.865 1.00 89.50 98 ASP A N 1
ATOM 757 C CA . ASP A 1 98 ? -12.884 10.599 17.248 1.00 89.50 98 ASP A CA 1
ATOM 758 C C . ASP A 1 98 ? -12.737 12.078 17.686 1.00 89.50 98 ASP A C 1
ATOM 760 O O . ASP A 1 98 ? -12.954 12.405 18.858 1.00 89.50 98 ASP A O 1
ATOM 764 N N . GLY A 1 99 ? -12.308 12.979 16.792 1.00 88.44 99 GLY A N 1
ATOM 765 C CA . GLY A 1 99 ? -12.070 14.396 17.091 1.00 88.44 99 GLY A CA 1
ATOM 766 C C . GLY A 1 99 ? -10.841 14.662 17.973 1.00 88.44 99 GLY A C 1
ATOM 767 O O . GLY A 1 99 ? -10.704 15.745 18.538 1.00 88.44 99 GLY A O 1
ATOM 768 N N . LYS A 1 100 ? -9.943 13.681 18.113 1.00 88.50 100 LYS A N 1
ATOM 769 C CA . LYS A 1 100 ? -8.696 13.743 18.899 1.00 88.50 100 LYS A CA 1
ATOM 770 C C . LYS A 1 100 ? -7.481 13.858 17.986 1.00 88.50 100 LYS A C 1
ATOM 772 O O . LYS A 1 100 ? -6.481 13.159 18.179 1.00 88.50 100 LYS A O 1
ATOM 777 N N . ASP A 1 101 ? -7.596 14.702 16.969 1.00 81.19 101 ASP A N 1
ATOM 778 C CA . ASP A 1 101 ? -6.532 14.872 15.994 1.00 81.19 101 ASP A CA 1
ATOM 779 C C . ASP A 1 101 ? -5.249 15.394 16.662 1.00 81.19 101 ASP A C 1
ATOM 781 O O . ASP A 1 101 ? -5.277 16.193 17.604 1.00 81.19 101 ASP A O 1
ATOM 785 N N . GLN A 1 102 ? -4.108 14.894 16.197 1.00 79.75 102 GLN A N 1
ATOM 786 C CA . GLN A 1 102 ? -2.804 15.268 16.721 1.00 79.75 102 GLN A CA 1
ATOM 787 C C . GLN A 1 102 ? -2.199 16.355 15.830 1.00 79.75 102 GLN A C 1
ATOM 789 O O . GLN A 1 102 ? -1.779 16.050 14.715 1.00 79.75 102 GLN A O 1
ATOM 794 N N . PRO A 1 103 ? -2.037 17.598 16.322 1.00 78.81 103 PRO A N 1
ATOM 795 C CA . PRO A 1 103 ? -1.604 18.725 15.489 1.00 78.81 103 PRO A CA 1
ATOM 796 C C . PRO A 1 103 ? -0.198 18.560 14.891 1.00 78.81 103 PRO A C 1
ATOM 798 O O . PRO A 1 103 ? 0.140 19.232 13.924 1.00 78.81 103 PRO A O 1
ATOM 801 N N . ASN A 1 104 ? 0.622 17.665 15.450 1.00 82.81 104 ASN A N 1
ATOM 802 C CA . ASN A 1 104 ? 1.995 17.409 15.010 1.00 82.81 104 ASN A CA 1
ATOM 803 C C . ASN A 1 104 ? 2.162 16.048 14.309 1.00 82.81 104 ASN A C 1
ATOM 805 O O . ASN A 1 104 ? 3.290 15.570 14.173 1.00 82.81 104 ASN A O 1
ATOM 809 N N . TYR A 1 105 ? 1.073 15.383 13.909 1.00 85.56 105 TYR A N 1
ATOM 810 C CA . TYR A 1 105 ? 1.185 14.117 13.192 1.00 85.56 105 TYR A CA 1
ATOM 811 C C . TYR A 1 105 ? 1.686 14.339 11.762 1.00 85.56 105 TYR A C 1
ATOM 813 O O . TYR A 1 105 ? 1.109 15.094 10.983 1.00 85.56 105 TYR A O 1
ATOM 821 N N . ALA A 1 106 ? 2.754 13.631 11.401 1.00 87.25 1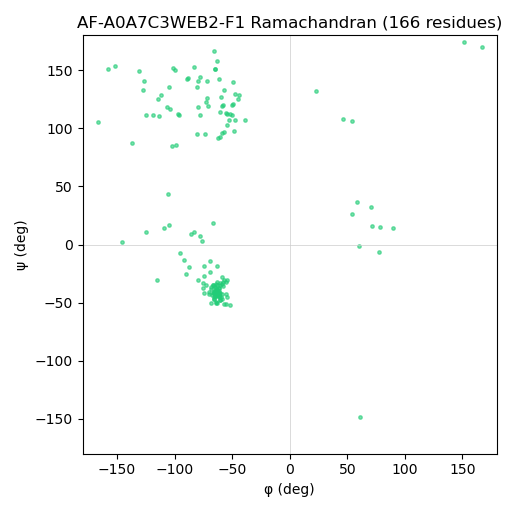06 ALA A N 1
ATOM 822 C CA . ALA A 1 106 ? 3.268 13.582 10.042 1.00 87.25 106 ALA A CA 1
ATOM 823 C C . ALA A 1 106 ? 3.105 12.164 9.491 1.00 87.25 106 ALA A C 1
ATOM 825 O O . ALA A 1 106 ? 3.599 11.196 10.077 1.00 87.25 106 ALA A O 1
ATOM 826 N N . LYS A 1 107 ? 2.444 12.040 8.335 1.00 87.94 107 LYS A N 1
ATOM 827 C CA . LYS A 1 107 ? 2.265 10.750 7.663 1.00 87.94 107 LYS A CA 1
ATOM 828 C C . LYS A 1 107 ? 3.621 10.125 7.326 1.00 87.94 107 LYS A C 1
ATOM 830 O O . LYS A 1 107 ? 4.445 10.718 6.630 1.00 87.94 107 LYS A O 1
ATOM 835 N N . GLN A 1 108 ? 3.807 8.880 7.747 1.00 88.25 108 GLN A N 1
ATOM 836 C CA . GLN A 1 108 ? 4.990 8.085 7.429 1.00 88.25 108 GLN A CA 1
ATOM 837 C C . GLN A 1 108 ? 4.857 7.486 6.023 1.00 88.25 108 GLN A C 1
ATOM 839 O O . GLN A 1 108 ? 4.245 6.437 5.825 1.00 88.25 108 GLN A O 1
ATOM 844 N N . ASN A 1 109 ? 5.426 8.161 5.026 1.00 93.00 109 ASN A N 1
ATOM 845 C CA . ASN A 1 109 ? 5.556 7.603 3.680 1.00 93.00 109 ASN A CA 1
ATOM 846 C C . ASN A 1 109 ? 6.746 6.631 3.625 1.00 93.00 109 ASN A C 1
ATOM 848 O O . ASN A 1 109 ? 7.792 6.881 4.221 1.00 93.00 109 ASN A O 1
ATOM 852 N N . ILE A 1 110 ? 6.593 5.521 2.901 1.00 94.12 110 ILE A N 1
ATOM 853 C CA . ILE A 1 110 ? 7.563 4.418 2.901 1.00 94.12 110 ILE A CA 1
ATOM 854 C C . ILE A 1 110 ? 8.260 4.330 1.545 1.00 94.12 110 ILE A C 1
ATOM 856 O O . ILE A 1 110 ? 7.605 4.220 0.509 1.00 94.12 110 ILE A O 1
ATOM 860 N N . LEU A 1 111 ? 9.594 4.290 1.562 1.00 95.12 111 LEU A N 1
ATOM 861 C CA . LEU A 1 111 ? 10.422 3.989 0.395 1.00 95.12 111 LEU A CA 1
ATOM 862 C C . LEU A 1 111 ? 10.960 2.555 0.490 1.00 95.12 111 LEU A C 1
ATOM 864 O O . LEU A 1 111 ? 11.743 2.232 1.381 1.00 95.12 111 LEU A O 1
ATOM 868 N N . LEU A 1 112 ? 10.566 1.689 -0.447 1.00 94.75 112 LEU A N 1
ATOM 869 C CA . LEU A 1 112 ? 11.061 0.311 -0.528 1.00 94.75 112 LEU A CA 1
ATOM 870 C C . LEU A 1 112 ? 12.221 0.197 -1.525 1.00 94.75 112 LEU A C 1
ATOM 872 O O . LEU A 1 112 ? 12.017 0.269 -2.738 1.00 94.75 112 LEU A O 1
ATOM 876 N N . VAL A 1 113 ? 13.426 -0.068 -1.019 1.00 95.25 113 VAL A N 1
ATOM 877 C CA . VAL A 1 113 ? 14.642 -0.245 -1.829 1.00 95.25 113 VAL A CA 1
ATOM 878 C C . VAL A 1 113 ? 15.023 -1.724 -1.905 1.00 95.25 113 VAL A C 1
ATOM 880 O O . VAL A 1 113 ? 14.998 -2.440 -0.909 1.00 95.25 113 VAL A O 1
ATOM 883 N N . GLY A 1 114 ? 15.376 -2.201 -3.099 1.00 94.62 114 GLY A N 1
ATOM 884 C CA . GLY A 1 114 ? 15.862 -3.567 -3.302 1.00 94.62 114 GLY A CA 1
ATOM 885 C C . GLY A 1 114 ? 15.897 -3.972 -4.778 1.00 94.62 114 GLY A C 1
ATOM 886 O O . GLY A 1 114 ? 15.324 -3.264 -5.614 1.00 94.62 114 GLY A O 1
ATOM 887 N N . PRO A 1 115 ? 16.510 -5.119 -5.119 1.00 95.88 115 PRO A N 1
ATOM 888 C CA . PRO A 1 115 ? 16.645 -5.566 -6.503 1.00 95.88 115 PRO A CA 1
ATOM 889 C C . PRO A 1 115 ? 15.291 -5.894 -7.148 1.00 95.88 115 PRO A C 1
ATOM 891 O O . PRO A 1 115 ? 14.245 -5.960 -6.490 1.00 95.88 115 PRO A O 1
ATOM 894 N N . THR A 1 116 ? 15.271 -6.045 -8.468 1.00 94.88 116 THR A N 1
ATOM 895 C CA . THR A 1 116 ? 14.064 -6.449 -9.198 1.00 94.88 116 THR A CA 1
ATOM 896 C C . THR A 1 116 ? 13.642 -7.871 -8.799 1.00 94.88 116 THR A C 1
ATOM 898 O O . THR A 1 116 ? 14.449 -8.672 -8.338 1.00 94.88 116 THR A O 1
ATOM 901 N N . GLY A 1 117 ? 12.343 -8.173 -8.879 1.00 94.12 117 GLY A N 1
ATOM 902 C CA . GLY A 1 117 ? 11.822 -9.524 -8.622 1.00 94.12 117 GLY A CA 1
ATOM 903 C C . GLY A 1 117 ? 11.703 -9.972 -7.156 1.00 94.12 117 GLY A C 1
ATOM 904 O O . GLY A 1 117 ? 11.083 -10.995 -6.905 1.00 94.12 117 GLY A O 1
ATOM 905 N N . VAL A 1 118 ? 12.187 -9.214 -6.163 1.00 94.38 118 VAL A N 1
ATOM 906 C CA . VAL A 1 118 ? 12.135 -9.632 -4.736 1.00 94.38 118 VAL A CA 1
ATOM 907 C C . VAL A 1 118 ? 10.774 -9.477 -4.041 1.00 94.38 118 VAL A C 1
ATOM 909 O O . VAL A 1 118 ? 10.682 -9.630 -2.827 1.00 94.38 118 VAL A O 1
ATOM 912 N N . GLY A 1 119 ? 9.719 -9.125 -4.780 1.00 94.69 119 GLY A N 1
ATOM 913 C CA . GLY A 1 119 ? 8.362 -9.028 -4.229 1.00 94.69 119 GLY A CA 1
ATOM 914 C C . GLY A 1 119 ? 7.959 -7.669 -3.645 1.00 94.69 119 GLY A C 1
ATOM 915 O O . GLY A 1 119 ? 6.920 -7.593 -3.003 1.00 94.69 119 GLY A O 1
ATOM 916 N N . LYS A 1 120 ? 8.698 -6.575 -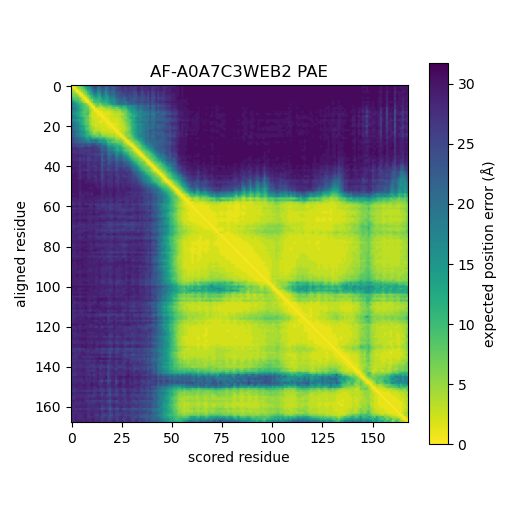3.899 1.00 96.44 120 LYS A N 1
ATOM 917 C CA . LYS A 1 120 ? 8.352 -5.221 -3.395 1.00 96.44 120 LYS A CA 1
ATOM 918 C C . LYS A 1 120 ? 6.906 -4.807 -3.708 1.00 96.44 120 LYS A C 1
ATOM 920 O O . LYS A 1 120 ? 6.155 -4.440 -2.817 1.00 96.44 120 LYS A O 1
ATOM 925 N N . THR A 1 121 ? 6.500 -4.902 -4.975 1.00 95.06 121 THR A N 1
ATOM 926 C CA . THR A 1 121 ? 5.128 -4.571 -5.400 1.00 95.06 121 THR A CA 1
ATOM 927 C C . THR A 1 121 ? 4.099 -5.540 -4.821 1.00 95.06 121 THR A C 1
ATOM 929 O O . THR A 1 121 ? 2.987 -5.141 -4.495 1.00 95.06 121 THR A O 1
ATOM 932 N N . TYR A 1 122 ? 4.473 -6.811 -4.681 1.00 95.81 122 TYR A N 1
ATOM 933 C CA . TYR A 1 122 ? 3.585 -7.850 -4.176 1.00 95.81 122 TYR A CA 1
ATOM 934 C C . TYR A 1 122 ? 3.327 -7.715 -2.667 1.00 95.81 122 TYR A C 1
ATOM 936 O O . TYR A 1 122 ? 2.197 -7.920 -2.237 1.00 95.81 122 TYR A O 1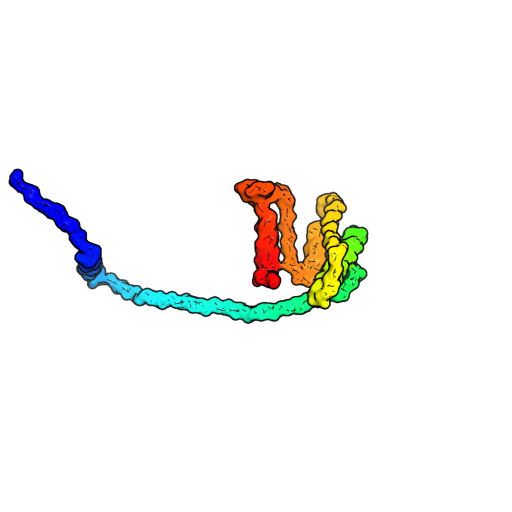
ATOM 944 N N . LEU A 1 123 ? 4.324 -7.273 -1.886 1.00 95.94 123 LEU A N 1
ATOM 945 C CA . LEU A 1 123 ? 4.163 -6.899 -0.475 1.00 95.94 123 LEU A CA 1
ATOM 946 C C . LEU A 1 123 ? 3.071 -5.840 -0.302 1.00 95.94 123 LEU A C 1
ATOM 948 O O . LEU A 1 123 ? 2.160 -6.032 0.495 1.00 95.94 123 LEU A O 1
ATOM 952 N N . ILE A 1 124 ? 3.150 -4.748 -1.068 1.00 95.25 124 ILE A N 1
ATOM 953 C CA . ILE A 1 124 ? 2.186 -3.645 -0.964 1.00 95.25 124 ILE A CA 1
ATOM 954 C C . ILE A 1 124 ? 0.786 -4.089 -1.394 1.00 95.25 124 ILE A C 1
ATOM 956 O O . ILE A 1 124 ? -0.183 -3.769 -0.714 1.00 95.25 124 ILE A O 1
ATOM 960 N N . ARG A 1 125 ? 0.673 -4.871 -2.476 1.00 94.81 125 ARG A N 1
ATOM 961 C CA . ARG A 1 125 ? -0.618 -5.435 -2.898 1.00 94.81 125 ARG A CA 1
ATOM 962 C C . ARG A 1 125 ? -1.217 -6.339 -1.816 1.00 94.81 125 ARG A C 1
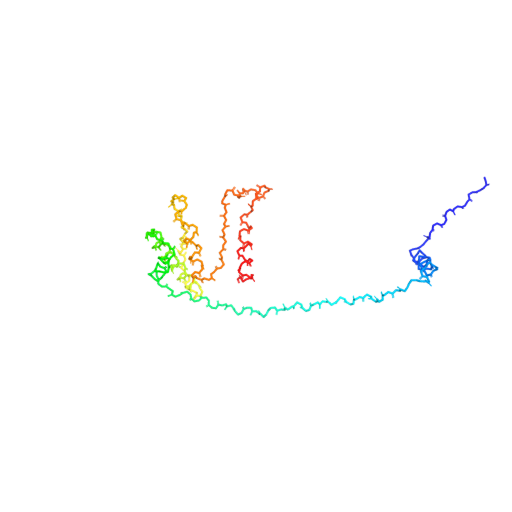ATOM 964 O O . ARG A 1 125 ? -2.363 -6.137 -1.452 1.00 94.81 125 ARG A O 1
ATOM 971 N N . SER A 1 126 ? -0.430 -7.257 -1.253 1.00 95.31 126 SER A N 1
ATOM 972 C CA . SER A 1 126 ? -0.899 -8.155 -0.185 1.00 95.31 126 SER A CA 1
ATOM 973 C C . SER A 1 126 ? -1.358 -7.375 1.050 1.00 95.31 126 SER A C 1
ATOM 975 O O . SER A 1 126 ? -2.307 -7.766 1.719 1.00 95.31 126 SER A O 1
ATOM 977 N N . LEU A 1 127 ? -0.693 -6.256 1.357 1.00 94.38 127 LEU A N 1
ATOM 978 C CA . LEU A 1 127 ? -1.096 -5.371 2.445 1.00 94.38 127 LEU A CA 1
ATOM 979 C C . LEU A 1 127 ? -2.459 -4.725 2.174 1.00 94.38 127 LEU A C 1
ATOM 981 O O . LEU A 1 127 ? -3.287 -4.690 3.076 1.00 94.38 127 LEU A O 1
ATOM 985 N N . ALA A 1 128 ? -2.685 -4.237 0.951 1.00 93.56 128 ALA A N 1
ATOM 986 C CA . ALA A 1 128 ? -3.964 -3.668 0.537 1.00 93.56 128 ALA A CA 1
ATOM 987 C C . ALA A 1 128 ? -5.091 -4.713 0.550 1.00 93.56 128 ALA A C 1
ATOM 989 O O . ALA A 1 128 ? -6.187 -4.422 1.022 1.00 93.56 128 A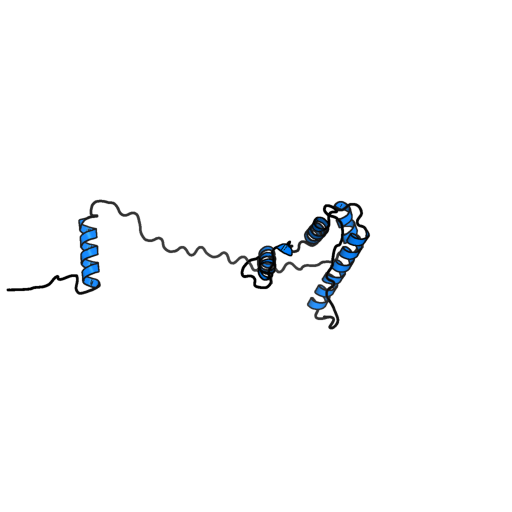LA A O 1
ATOM 990 N N . ASP A 1 129 ? -4.797 -5.940 0.113 1.00 92.62 129 ASP A N 1
ATOM 991 C CA . ASP A 1 129 ? -5.748 -7.055 0.127 1.00 92.62 129 ASP A CA 1
ATOM 992 C C . ASP A 1 129 ? -6.128 -7.464 1.564 1.00 92.62 129 ASP A C 1
ATOM 994 O O . ASP A 1 129 ? -7.280 -7.801 1.825 1.00 92.62 129 ASP A O 1
ATOM 998 N N . LEU A 1 130 ? -5.187 -7.403 2.517 1.00 92.56 130 LEU A N 1
ATOM 999 C CA . LEU A 1 130 ? -5.452 -7.675 3.938 1.00 92.56 130 LEU A CA 1
ATOM 1000 C C . LEU A 1 130 ? -6.450 -6.685 4.547 1.00 92.56 130 LEU A C 1
ATOM 1002 O O . LEU A 1 130 ? -7.292 -7.077 5.351 1.00 92.56 130 LEU A O 1
ATOM 1006 N N . ILE A 1 131 ? -6.304 -5.404 4.217 1.00 91.00 131 ILE A N 1
ATOM 1007 C CA . ILE A 1 131 ? -7.135 -4.331 4.776 1.00 91.00 131 ILE A CA 1
ATOM 1008 C C . ILE A 1 131 ? -8.417 -4.105 3.979 1.00 91.00 131 ILE A C 1
ATOM 1010 O O . ILE A 1 131 ? -9.350 -3.531 4.519 1.00 91.00 131 ILE A O 1
ATOM 1014 N N . GLY A 1 132 ? -8.482 -4.558 2.727 1.00 89.56 132 GLY A N 1
ATOM 1015 C CA . GLY A 1 132 ? -9.655 -4.378 1.876 1.00 89.56 132 GLY A CA 1
ATOM 1016 C C . GLY A 1 132 ? -9.862 -2.934 1.420 1.00 89.56 132 GLY A C 1
ATOM 1017 O O . GLY A 1 132 ? -11.001 -2.514 1.260 1.00 89.56 132 GLY A O 1
ATOM 1018 N N . VAL A 1 133 ? -8.784 -2.165 1.226 1.00 89.88 133 VAL A N 1
ATOM 1019 C CA . VAL A 1 133 ? -8.876 -0.781 0.726 1.00 89.88 133 VAL A CA 1
ATOM 1020 C C . VAL A 1 133 ? -8.536 -0.684 -0.758 1.00 89.88 133 VAL A C 1
ATOM 1022 O O . VAL A 1 133 ? -7.725 -1.474 -1.259 1.00 89.88 133 VAL A O 1
ATOM 1025 N N . PRO A 1 134 ? -9.094 0.308 -1.474 1.00 92.00 134 PRO A N 1
ATOM 1026 C CA . PRO A 1 134 ? -8.737 0.559 -2.860 1.00 92.00 134 PRO A CA 1
ATOM 1027 C C . PRO A 1 134 ? -7.231 0.810 -2.999 1.00 92.00 134 PRO A C 1
ATOM 1029 O O . PRO A 1 134 ? -6.612 1.572 -2.257 1.00 92.00 134 PRO A O 1
ATOM 1032 N N . PHE A 1 135 ? -6.626 0.148 -3.983 1.00 92.75 135 PHE A N 1
ATOM 1033 C CA . PHE A 1 135 ? -5.191 0.209 -4.241 1.00 92.75 135 PHE A CA 1
ATOM 1034 C C . PHE A 1 135 ? -4.930 0.562 -5.694 1.00 92.75 135 PHE A C 1
ATOM 1036 O O . PHE A 1 135 ? -5.491 -0.071 -6.585 1.00 92.75 135 PHE A O 1
ATOM 1043 N N . VAL A 1 136 ? -4.025 1.508 -5.948 1.00 93.88 136 VAL A N 1
ATOM 1044 C CA . VAL A 1 136 ? -3.598 1.903 -7.297 1.00 93.88 136 VAL A CA 1
ATOM 1045 C C . VAL A 1 136 ? -2.082 1.830 -7.405 1.00 93.88 136 VAL A C 1
ATOM 1047 O O . VAL A 1 136 ? -1.349 2.179 -6.484 1.00 93.88 136 VAL A O 1
ATOM 1050 N N . LYS A 1 137 ? -1.602 1.364 -8.560 1.00 92.56 137 LYS A N 1
ATOM 1051 C CA . LYS A 1 137 ? -0.180 1.328 -8.903 1.00 92.56 137 LYS A CA 1
ATOM 1052 C C . LYS A 1 137 ? 0.109 2.413 -9.936 1.00 92.56 137 LYS A C 1
ATOM 1054 O O . LYS A 1 137 ? -0.389 2.322 -11.054 1.00 92.56 137 LYS A O 1
ATOM 1059 N N . GLY A 1 138 ? 0.967 3.364 -9.581 1.00 91.56 138 GLY A N 1
ATOM 1060 C CA . GLY A 1 138 ? 1.554 4.334 -10.507 1.00 91.56 138 GLY A CA 1
ATOM 1061 C C . GLY A 1 138 ? 2.972 3.944 -10.919 1.00 91.56 138 GLY A C 1
ATOM 1062 O O . GLY A 1 138 ? 3.690 3.300 -10.153 1.00 91.56 138 GLY A O 1
ATOM 1063 N N . ASP A 1 139 ? 3.374 4.329 -12.128 1.00 90.62 139 ASP A N 1
ATOM 1064 C CA . ASP A 1 139 ? 4.759 4.245 -12.598 1.00 90.62 139 ASP A CA 1
ATOM 1065 C C . ASP A 1 139 ? 5.297 5.659 -12.808 1.00 90.62 139 ASP A C 1
ATOM 1067 O O . ASP A 1 139 ? 4.857 6.351 -13.723 1.00 90.62 139 ASP A O 1
ATOM 1071 N N . ALA A 1 140 ? 6.241 6.069 -11.956 1.00 89.12 140 ALA A N 1
ATOM 1072 C CA . ALA A 1 140 ? 6.820 7.410 -11.952 1.00 89.12 140 ALA A CA 1
ATOM 1073 C C . ALA A 1 140 ? 7.387 7.824 -13.323 1.00 89.12 140 ALA A C 1
ATOM 1075 O O . ALA A 1 140 ? 7.334 8.996 -13.673 1.00 89.12 140 ALA A O 1
ATOM 1076 N N . THR A 1 141 ? 7.877 6.869 -14.121 1.00 88.12 141 THR A N 1
ATOM 1077 C CA . THR A 1 141 ? 8.482 7.149 -15.436 1.00 88.12 141 THR A CA 1
ATOM 1078 C C . THR A 1 141 ? 7.480 7.628 -16.486 1.00 88.12 141 THR A C 1
ATOM 1080 O O . THR A 1 141 ? 7.884 8.138 -17.527 1.00 88.12 141 THR A O 1
ATOM 1083 N N . LYS A 1 142 ? 6.176 7.467 -16.225 1.00 87.31 142 LYS A N 1
ATOM 1084 C CA . LYS A 1 142 ? 5.096 7.880 -17.129 1.00 87.31 142 LYS A CA 1
ATOM 1085 C C . LYS A 1 142 ? 4.579 9.292 -16.863 1.00 87.31 142 LYS A C 1
ATOM 1087 O O . LYS A 1 142 ? 3.827 9.800 -17.692 1.00 87.31 142 LYS A O 1
ATOM 1092 N N . PHE A 1 143 ? 4.933 9.890 -15.727 1.00 86.69 143 PHE A N 1
ATOM 1093 C CA . PHE A 1 143 ? 4.453 11.216 -15.346 1.00 86.69 143 PHE A CA 1
ATOM 1094 C C . PHE A 1 143 ? 5.388 12.301 -15.877 1.00 86.69 143 PHE A C 1
ATOM 1096 O O . PHE A 1 143 ? 6.609 12.134 -15.885 1.00 86.69 143 PHE A O 1
ATOM 1103 N N . SER A 1 144 ? 4.809 13.420 -16.305 1.00 84.56 144 SER A N 1
ATOM 1104 C CA . SER A 1 144 ? 5.540 14.617 -16.723 1.00 84.56 144 SER A CA 1
ATOM 1105 C C . SER A 1 144 ? 4.968 15.854 -16.034 1.00 84.56 144 SER A C 1
ATOM 1107 O O . SER A 1 144 ? 3.785 15.906 -15.716 1.00 84.56 144 SER A O 1
ATOM 1109 N N . GLU A 1 145 ? 5.822 16.847 -15.782 1.00 78.38 145 GLU A N 1
ATOM 1110 C CA . GLU A 1 145 ? 5.491 18.054 -15.007 1.00 78.38 145 GLU A CA 1
ATOM 1111 C C . GLU A 1 145 ? 4.310 18.844 -15.585 1.00 78.38 145 GLU A C 1
ATOM 1113 O O . GLU A 1 145 ? 3.515 19.407 -14.840 1.00 78.38 145 GLU A O 1
ATOM 1118 N N . THR A 1 146 ? 4.183 18.881 -16.912 1.00 72.25 146 THR A N 1
ATOM 1119 C CA . THR A 1 146 ? 3.169 19.695 -17.592 1.00 72.25 146 THR A CA 1
ATOM 1120 C C . THR A 1 146 ? 1.899 18.928 -17.942 1.00 72.25 146 THR A C 1
ATOM 1122 O O . THR A 1 146 ? 0.971 19.540 -18.463 1.00 72.25 146 THR A O 1
ATOM 1125 N N . GLY A 1 147 ? 1.860 17.602 -17.752 1.00 64.81 147 GLY A N 1
ATOM 1126 C CA . GLY A 1 147 ? 0.716 16.750 -18.116 1.00 64.81 147 GLY A CA 1
ATOM 1127 C C . GLY A 1 147 ? 0.339 16.749 -19.610 1.00 64.81 147 GLY A C 1
ATOM 1128 O O . GLY A 1 147 ? -0.574 16.040 -20.015 1.00 64.81 147 GLY A O 1
ATOM 1129 N N . TYR A 1 148 ? 1.031 17.521 -20.457 1.00 64.88 148 TYR A N 1
ATOM 1130 C CA . TYR A 1 148 ? 0.678 17.697 -21.870 1.00 64.88 148 TYR A CA 1
ATOM 1131 C C . TYR A 1 148 ? 1.147 16.523 -22.743 1.00 64.88 148 TYR A C 1
ATOM 1133 O O . TYR A 1 148 ? 0.521 16.185 -23.745 1.00 64.88 148 TYR A O 1
ATOM 1141 N N . VAL A 1 149 ? 2.253 15.880 -22.354 1.00 66.94 149 VAL A N 1
ATOM 1142 C CA . VAL A 1 149 ? 2.781 14.661 -22.982 1.00 66.94 149 VAL A CA 1
ATOM 1143 C C . VAL A 1 149 ? 3.204 13.713 -21.858 1.00 66.94 149 VAL A C 1
ATOM 1145 O O . VAL A 1 149 ? 4.329 13.778 -21.364 1.00 66.94 149 VAL A O 1
ATOM 1148 N N . GLY A 1 150 ? 2.273 12.899 -21.368 1.00 73.00 150 GLY A N 1
ATOM 1149 C CA . GLY A 1 150 ? 2.476 12.007 -20.221 1.00 73.00 150 GLY A CA 1
ATOM 1150 C C . GLY A 1 150 ? 1.176 11.747 -19.463 1.00 73.00 150 GLY A C 1
ATOM 1151 O O . GLY A 1 150 ? 0.146 12.321 -19.799 1.00 73.00 150 GLY A O 1
ATOM 1152 N N . ALA A 1 151 ? 1.220 10.860 -18.470 1.00 76.44 151 ALA A N 1
ATOM 1153 C CA . ALA A 1 151 ? 0.119 10.692 -17.521 1.00 76.44 151 ALA A CA 1
ATOM 1154 C C . ALA A 1 151 ? 0.145 11.820 -16.478 1.00 76.44 151 ALA A C 1
ATOM 1156 O O . ALA A 1 151 ? 1.230 12.231 -16.054 1.00 76.44 151 ALA A O 1
ATOM 1157 N N . ASP A 1 152 ? -1.026 12.284 -16.044 1.00 86.06 152 ASP A N 1
ATOM 1158 C CA . ASP A 1 152 ? -1.156 13.263 -14.963 1.00 86.06 152 ASP A CA 1
ATOM 1159 C C . ASP A 1 152 ? -1.223 12.541 -13.608 1.00 86.06 152 ASP A C 1
ATOM 1161 O O . ASP A 1 152 ? -1.819 11.470 -13.479 1.00 86.06 152 ASP A O 1
ATOM 1165 N N . VAL A 1 153 ? -0.624 13.123 -12.568 1.00 86.25 153 VAL A N 1
ATOM 1166 C CA . VAL A 1 153 ? -0.742 12.641 -11.185 1.00 86.25 153 VAL A CA 1
ATOM 1167 C C . VAL A 1 153 ? -2.208 12.617 -10.743 1.00 86.25 153 VAL A C 1
ATOM 1169 O O . VAL A 1 153 ? -2.601 11.717 -9.996 1.00 86.25 153 VAL A O 1
ATOM 1172 N N . GLU A 1 154 ? -3.036 13.537 -11.249 1.00 88.81 154 GLU A N 1
ATOM 1173 C CA . GLU A 1 154 ? -4.481 13.529 -11.004 1.00 88.81 154 GLU A CA 1
ATOM 1174 C C . GLU A 1 154 ? -5.158 12.237 -11.474 1.00 88.81 154 GLU A C 1
ATOM 1176 O O . GLU A 1 154 ? -6.083 11.756 -10.814 1.00 88.81 154 GLU A O 1
ATOM 1181 N N . ASP A 1 155 ? -4.681 11.621 -12.559 1.00 87.81 155 ASP A N 1
ATOM 1182 C CA . ASP A 1 155 ? -5.256 10.377 -13.077 1.00 87.81 155 ASP A CA 1
ATOM 1183 C C . ASP A 1 155 ? -5.116 9.230 -12.069 1.00 87.81 155 ASP A C 1
ATOM 1185 O O . ASP A 1 155 ? -5.998 8.376 -11.965 1.00 87.81 155 ASP A O 1
ATOM 1189 N N . LEU A 1 156 ? -4.039 9.220 -11.274 1.00 90.62 156 LEU A N 1
ATOM 1190 C CA . LEU A 1 156 ? -3.841 8.224 -10.219 1.00 90.62 156 LEU A CA 1
ATOM 1191 C C . LEU A 1 156 ? -4.889 8.373 -9.108 1.00 90.62 156 LEU A C 1
ATOM 1193 O O . LEU A 1 156 ? -5.397 7.373 -8.599 1.00 90.62 156 LEU A O 1
ATOM 1197 N N . VAL A 1 157 ? -5.220 9.614 -8.748 1.00 91.12 157 VAL A N 1
ATOM 1198 C CA . VAL A 1 157 ? -6.237 9.922 -7.733 1.00 91.12 157 VAL A CA 1
ATOM 1199 C C . VAL A 1 157 ? -7.632 9.590 -8.259 1.00 91.12 157 VAL A C 1
ATOM 1201 O O . VAL A 1 157 ? -8.413 8.953 -7.556 1.00 91.12 157 VAL A O 1
ATOM 1204 N N . ARG A 1 158 ? -7.930 9.937 -9.518 1.00 91.56 158 ARG A N 1
ATOM 1205 C CA . ARG A 1 158 ? -9.202 9.588 -10.174 1.00 91.56 158 ARG A CA 1
ATOM 1206 C C . ARG A 1 158 ? -9.388 8.076 -10.270 1.00 91.56 158 ARG A C 1
ATOM 1208 O O . ARG A 1 158 ? -10.475 7.574 -9.996 1.00 91.56 158 ARG A O 1
ATOM 1215 N N . GLU A 1 159 ? -8.331 7.337 -10.601 1.00 92.06 159 GLU A N 1
ATOM 1216 C CA . GLU A 1 159 ? -8.362 5.873 -10.604 1.00 92.06 159 GLU A CA 1
ATOM 1217 C C . GLU A 1 159 ? -8.573 5.300 -9.197 1.00 92.06 159 GLU A C 1
ATOM 1219 O O . GLU A 1 159 ? -9.276 4.301 -9.049 1.00 92.06 159 GLU A O 1
ATOM 1224 N N . LEU A 1 160 ? -8.000 5.924 -8.163 1.00 92.62 160 LEU A N 1
ATOM 1225 C CA . LEU A 1 160 ? -8.199 5.496 -6.779 1.00 92.62 160 LEU A CA 1
ATOM 1226 C C . LEU A 1 160 ? -9.655 5.689 -6.349 1.00 92.62 160 LEU A C 1
ATOM 1228 O O . LEU A 1 160 ? -10.252 4.745 -5.840 1.00 92.62 160 LEU A O 1
ATOM 1232 N N . LEU A 1 161 ? -10.235 6.858 -6.633 1.00 92.25 161 LEU A N 1
ATOM 1233 C CA . LEU A 1 161 ? -11.640 7.160 -6.357 1.00 92.25 161 LEU A CA 1
ATOM 1234 C C . LEU A 1 161 ? -12.582 6.208 -7.102 1.00 92.25 161 LEU A C 1
ATOM 1236 O O . LEU A 1 161 ? -13.546 5.705 -6.534 1.00 92.25 161 LEU A O 1
ATOM 1240 N N . ARG A 1 162 ? -12.272 5.901 -8.366 1.00 91.44 162 ARG A N 1
ATOM 1241 C CA . ARG A 1 162 ? -13.041 4.930 -9.151 1.00 91.44 162 ARG A CA 1
ATOM 1242 C C . ARG A 1 162 ? -13.019 3.536 -8.522 1.00 91.44 162 ARG A C 1
ATOM 1244 O O . ARG A 1 162 ? -14.025 2.845 -8.568 1.00 91.44 162 ARG A O 1
ATOM 1251 N N . ARG A 1 163 ? -11.889 3.114 -7.944 1.00 90.00 163 ARG A N 1
ATOM 1252 C CA . ARG A 1 163 ? -11.787 1.834 -7.214 1.00 90.00 163 ARG A CA 1
ATOM 1253 C C . ARG A 1 163 ? -12.446 1.855 -5.843 1.00 90.00 163 ARG A C 1
ATOM 1255 O O . ARG A 1 163 ? -12.689 0.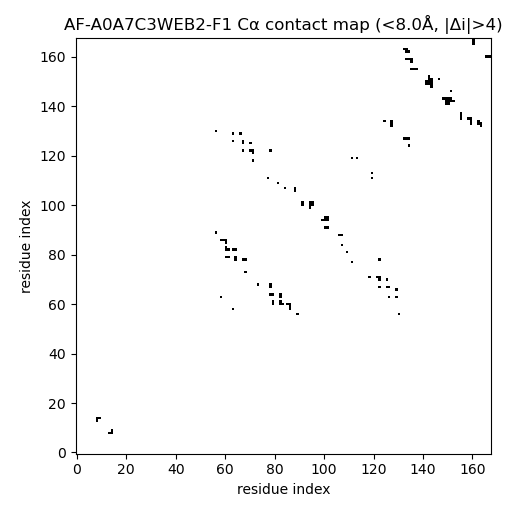785 -5.302 1.00 90.00 163 ARG A O 1
ATOM 1262 N N . ALA A 1 164 ? -12.686 3.038 -5.297 1.00 90.31 164 ALA A N 1
ATOM 1263 C CA . ALA A 1 164 ? -13.464 3.242 -4.086 1.00 90.31 164 ALA A CA 1
ATOM 1264 C C . ALA A 1 164 ? -14.976 3.339 -4.373 1.00 90.31 164 ALA A C 1
ATOM 1266 O O . ALA A 1 164 ? -15.723 3.738 -3.494 1.00 90.31 164 ALA A O 1
ATOM 1267 N N . ASP A 1 165 ? -15.429 3.059 -5.605 1.00 88.25 165 ASP A N 1
ATOM 1268 C CA . ASP A 1 165 ? -16.828 3.211 -6.037 1.00 88.25 165 ASP A CA 1
ATOM 1269 C C . ASP A 1 165 ? -17.418 4.617 -5.791 1.00 88.25 165 ASP A C 1
ATOM 1271 O O . ASP A 1 165 ? -18.630 4.794 -5.689 1.00 88.25 165 ASP A O 1
ATOM 1275 N N . GLY A 1 166 ? -16.560 5.644 -5.749 1.00 82.06 166 GLY A N 1
ATOM 1276 C CA . GLY A 1 166 ? -16.972 7.023 -5.483 1.00 82.06 166 GLY A CA 1
ATOM 1277 C C . GLY A 1 166 ? -17.240 7.346 -4.008 1.00 82.06 166 GLY A C 1
ATOM 1278 O O . GLY A 1 166 ? -17.847 8.380 -3.747 1.00 82.06 166 GLY A O 1
ATOM 1279 N N . ASP A 1 167 ? -16.802 6.498 -3.075 1.00 76.38 167 ASP A N 1
ATOM 1280 C CA . ASP A 1 167 ? -16.834 6.753 -1.629 1.00 76.38 167 ASP A CA 1
ATOM 1281 C C . ASP A 1 167 ? -15.798 7.837 -1.252 1.00 76.38 167 ASP A C 1
ATOM 1283 O O . ASP A 1 167 ? -14.603 7.673 -1.538 1.00 76.38 167 ASP A O 1
ATOM 1287 N N . VAL A 1 168 ? -16.260 8.968 -0.691 1.00 61.41 168 VAL A N 1
ATOM 1288 C CA . VAL A 1 168 ? -15.458 10.173 -0.362 1.00 61.41 168 VAL A CA 1
ATOM 1289 C C . VAL A 1 168 ? -15.619 10.562 1.098 1.00 61.41 168 VAL A C 1
ATOM 1291 O O . VAL A 1 168 ? -16.782 10.717 1.532 1.00 61.41 168 VAL A O 1
#

Solvent-accessible surface area (backbone atoms only — not comparable to full-atom values): 11025 Å² total; per-residue (Å²): 140,79,88,83,77,89,78,68,73,90,41,78,66,57,43,52,50,51,51,52,50,52,49,54,71,72,48,78,83,63,86,78,81,75,76,86,74,75,81,74,73,67,78,75,74,73,68,70,80,72,72,77,72,82,83,78,87,79,70,50,42,68,56,49,30,56,56,46,52,76,78,44,82,70,63,62,67,60,40,50,53,52,19,45,52,51,41,52,52,52,51,50,53,51,32,43,75,71,71,57,62,62,96,82,73,72,87,84,80,85,86,89,85,77,72,86,90,77,44,72,71,56,54,55,50,54,53,33,64,73,72,70,52,67,77,76,90,85,62,76,89,47,51,38,98,78,42,81,77,47,45,46,75,64,55,56,53,52,52,34,36,59,61,42,76,67,67,128

Nearest PDB structures (foldseek):
  6sfw-assembly1_R  TM=8.066E-01  e=3.575E-06  Listeria monocytogenes
  6sfw-assembly1_P  TM=7.827E-01  e=3.364E-06  Listeria monocytogenes
  6sfw-assembly1_O  TM=7.920E-01  e=6.556E-06  Listeria monocytogenes
  6sfw-assembly1_S  TM=7.792E-01  e=1.838E-05  Listeria monocytogenes
  4ypl-assembly1_E  TM=5.566E-01  e=1.544E-01  Meiothermus taiwanensis

Mean predicted aligned error: 15.94 Å

Radius of gyration: 32.44 Å; Cα contacts (8 Å, |Δi|>4): 77; chains: 1; bounding box: 65×58×91 Å

Foldseek 3Di:
DDDDDDDDPPDPVVVVVVVVVVCCVVVVDDDDDDDDPDPPPPPPPPPPPPPPPPQDDDDALVRQLVLLVVPAPDPSVVSSVVSVLVVVVVVQVVCVVVVNHDPPDDRDDDDDDDDPPRCPVVSVVSSCVVSVAQDFDDDPVQDDPVCPRGHHPVVRVVSRCVSVVNDD